Protein AF-A0A6I3V0V9-F1 (afdb_monomer_lite)

Sequence (64 aa):
MRIFVLEDDFSQQTRIETTIEKLLKAHHIIPSSFEVFGKPDQLLAEVHEKGAHQLFFLDIEIRT

pLDDT: mean 89.94, std 9.55, range [57.69, 98.38]

Radius of gyration: 12.02 Å; chains: 1; bounding box: 24×27×34 Å

Secondary structure (DSSP, 8-state):
-EEEEE-S-HHHHHHHHHHHHHHHHHTT---SEEEEESSHHHHHHH----SS-EEEEE-S----

Foldseek 3Di:
DEEEEEAQDPVVQVVVVVVVVVVCVVVVPDHPYYYYHPDPVVVVVVPDDDDDPYHYHYDPPRDD

Organism: Streptococcus pneumoniae (NCBI:txid1313)

Structure (mmCIF, N/CA/C/O backbone):
data_AF-A0A6I3V0V9-F1
#
_entry.id   AF-A0A6I3V0V9-F1
#
loop_
_atom_site.group_PDB
_atom_site.id
_atom_site.type_symbol
_atom_site.label_atom_id
_atom_site.label_alt_id
_atom_site.label_comp_id
_atom_site.label_asym_id
_atom_site.label_entity_id
_atom_site.label_seq_id
_atom_site.pdbx_PDB_ins_code
_atom_site.Cartn_x
_atom_site.Cartn_y
_atom_site.Cartn_z
_atom_site.occupancy
_atom_site.B_iso_or_equiv
_atom_site.auth_seq_id
_atom_site.auth_comp_id
_atom_site.auth_asym_id
_atom_site.auth_atom_id
_atom_site.pdbx_PDB_model_num
ATOM 1 N N . MET A 1 1 ? -0.518 -8.699 9.751 1.00 88.75 1 MET A N 1
ATOM 2 C CA . MET A 1 1 ? -0.987 -8.655 8.345 1.00 88.75 1 MET A CA 1
ATOM 3 C C . MET A 1 1 ? -0.288 -7.494 7.673 1.00 88.75 1 MET A C 1
ATOM 5 O O . MET A 1 1 ? -0.358 -6.400 8.220 1.00 88.75 1 MET A O 1
ATOM 9 N N . ARG A 1 2 ? 0.415 -7.727 6.562 1.00 91.56 2 ARG A N 1
ATOM 10 C CA . ARG A 1 2 ? 1.017 -6.656 5.749 1.00 91.56 2 ARG A CA 1
ATOM 11 C C . ARG A 1 2 ? 0.065 -6.319 4.608 1.00 91.56 2 ARG A C 1
ATOM 13 O O . ARG A 1 2 ? -0.531 -7.239 4.047 1.00 91.56 2 ARG A O 1
ATOM 20 N N . ILE A 1 3 ? -0.116 -5.036 4.326 1.00 94.44 3 ILE A N 1
ATOM 21 C CA . ILE A 1 3 ? -1.000 -4.551 3.266 1.00 94.44 3 ILE A CA 1
ATOM 22 C C . ILE A 1 3 ? -0.139 -3.870 2.208 1.00 94.44 3 ILE A C 1
ATOM 24 O O . ILE A 1 3 ? 0.605 -2.948 2.533 1.00 94.44 3 ILE A O 1
ATOM 28 N N . PHE A 1 4 ? -0.286 -4.308 0.963 1.00 95.00 4 PHE A N 1
ATOM 29 C CA . PHE A 1 4 ? 0.378 -3.731 -0.198 1.00 95.00 4 PHE A CA 1
ATOM 30 C C . PHE A 1 4 ? -0.678 -3.194 -1.163 1.00 95.00 4 PHE A C 1
ATOM 32 O O . PHE A 1 4 ? -1.650 -3.889 -1.473 1.00 95.00 4 PHE A O 1
ATOM 39 N N . VAL A 1 5 ? -0.484 -1.968 -1.636 1.00 95.62 5 VAL A N 1
ATOM 40 C CA . VAL A 1 5 ? -1.312 -1.332 -2.664 1.00 95.62 5 VAL A CA 1
ATOM 41 C C . VAL A 1 5 ? -0.433 -1.023 -3.864 1.00 95.62 5 VAL A C 1
ATOM 43 O O . VAL A 1 5 ? 0.628 -0.428 -3.703 1.00 95.62 5 VAL A O 1
ATOM 46 N N . LEU A 1 6 ? -0.884 -1.401 -5.053 1.00 95.62 6 LEU A N 1
ATOM 47 C CA . LEU A 1 6 ? -0.285 -0.997 -6.314 1.00 95.62 6 LEU A CA 1
ATOM 48 C C . LEU A 1 6 ? -1.305 -0.171 -7.086 1.00 95.62 6 LEU A C 1
ATOM 50 O O . LEU A 1 6 ? -2.312 -0.727 -7.520 1.00 95.62 6 LEU A O 1
ATOM 54 N N . GLU A 1 7 ? -1.039 1.127 -7.212 1.00 95.44 7 GLU A N 1
ATOM 55 C CA . GLU A 1 7 ? -1.864 2.051 -7.983 1.00 95.44 7 GLU A CA 1
ATOM 56 C C . GLU A 1 7 ? -1.040 3.165 -8.632 1.00 95.44 7 GLU A C 1
ATOM 58 O O . GLU A 1 7 ? -0.290 3.851 -7.938 1.00 95.44 7 GLU A O 1
ATOM 63 N N . ASP A 1 8 ? -1.180 3.364 -9.944 1.00 92.94 8 ASP A N 1
ATOM 64 C CA . ASP A 1 8 ? -0.416 4.368 -10.701 1.00 92.94 8 ASP A CA 1
ATOM 65 C C . ASP A 1 8 ? -1.116 5.737 -10.769 1.00 92.94 8 ASP A C 1
ATOM 67 O O . ASP A 1 8 ? -0.450 6.777 -10.835 1.00 92.94 8 ASP A O 1
ATOM 71 N N . ASP A 1 9 ? -2.449 5.768 -10.687 1.00 94.31 9 ASP A N 1
ATOM 72 C CA . ASP A 1 9 ? -3.213 7.010 -10.601 1.00 94.31 9 ASP A CA 1
ATOM 73 C C . ASP A 1 9 ? -3.223 7.572 -9.170 1.00 94.31 9 ASP A C 1
ATOM 75 O O . ASP A 1 9 ? -3.815 7.014 -8.245 1.00 94.31 9 ASP A O 1
ATOM 79 N N . PHE A 1 10 ? -2.642 8.761 -8.993 1.00 91.81 10 PHE A N 1
ATOM 80 C CA . PHE A 1 10 ? -2.545 9.427 -7.689 1.00 91.81 10 PHE A CA 1
ATOM 81 C C . PHE A 1 10 ? -3.895 9.690 -7.003 1.00 91.81 10 PHE A C 1
ATOM 83 O O . PHE A 1 10 ? -3.969 9.693 -5.768 1.00 91.81 10 PHE A O 1
ATOM 90 N N . SER A 1 11 ? -4.966 9.940 -7.764 1.00 94.69 11 SER A N 1
ATOM 91 C CA . SER A 1 11 ? -6.286 10.219 -7.185 1.00 94.69 11 SER A CA 1
ATOM 92 C C . SER A 1 11 ? -6.917 8.937 -6.648 1.00 94.69 11 SER A C 1
ATOM 94 O O . SER A 1 11 ? -7.464 8.931 -5.539 1.00 94.69 11 SER A O 1
ATOM 96 N N . GLN A 1 12 ? -6.815 7.843 -7.404 1.00 94.56 12 GLN A N 1
ATOM 97 C CA . GLN A 1 12 ? -7.260 6.516 -6.981 1.00 94.56 12 GLN A CA 1
ATOM 98 C C . GLN A 1 12 ? -6.424 6.001 -5.809 1.00 94.56 12 GLN A C 1
ATOM 100 O O . GLN A 1 12 ? -6.996 5.575 -4.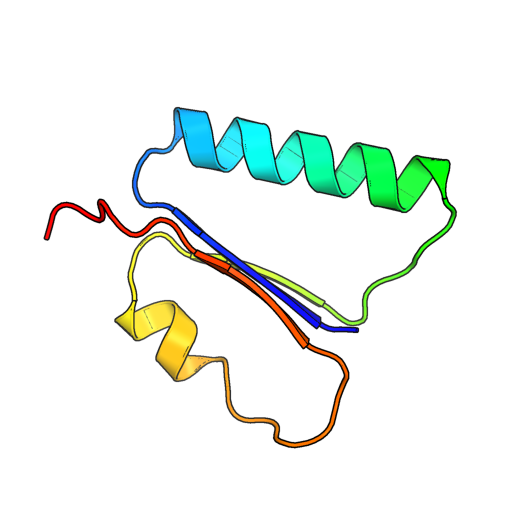801 1.00 94.56 12 GLN A O 1
ATOM 105 N N . GLN A 1 13 ? -5.102 6.1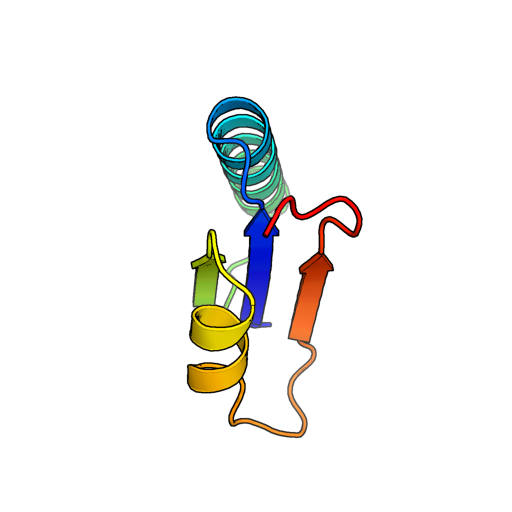72 -5.874 1.00 94.88 13 GLN A N 1
ATOM 106 C CA . GLN A 1 13 ? -4.173 5.862 -4.792 1.00 94.88 13 GLN A CA 1
ATOM 107 C C . GLN A 1 13 ? -4.575 6.574 -3.490 1.00 94.88 13 GLN A C 1
ATOM 109 O O . GLN A 1 13 ? -4.794 5.937 -2.461 1.00 94.88 13 GLN A O 1
ATOM 114 N N . THR A 1 14 ? -4.770 7.895 -3.531 1.00 96.06 14 THR A N 1
ATOM 115 C CA . THR A 1 14 ? -5.174 8.670 -2.344 1.00 96.06 14 THR A CA 1
ATOM 116 C C . THR A 1 14 ? -6.503 8.167 -1.769 1.00 96.06 14 THR A C 1
ATOM 118 O O . THR A 1 14 ? -6.691 8.073 -0.550 1.00 96.06 14 THR A O 1
ATOM 121 N N . ARG A 1 15 ? -7.456 7.835 -2.649 1.00 96.44 15 ARG A N 1
ATOM 122 C CA . ARG A 1 15 ? -8.776 7.336 -2.254 1.00 96.44 15 ARG A CA 1
ATOM 123 C C . ARG A 1 15 ? -8.684 5.972 -1.576 1.00 96.44 15 ARG A C 1
ATOM 125 O O . ARG A 1 15 ? -9.356 5.778 -0.557 1.00 96.44 15 ARG A O 1
ATOM 132 N N . ILE A 1 16 ? -7.911 5.037 -2.128 1.00 95.94 16 ILE A N 1
ATOM 133 C CA . ILE A 1 16 ? -7.779 3.693 -1.561 1.00 95.94 16 ILE A CA 1
ATOM 134 C C . ILE A 1 16 ? -7.043 3.751 -0.221 1.00 95.94 16 ILE A C 1
ATOM 136 O O . ILE A 1 16 ? -7.525 3.172 0.752 1.00 95.94 16 ILE A O 1
ATOM 140 N N . GLU A 1 17 ? -5.987 4.564 -0.130 1.00 96.62 17 GLU A N 1
ATOM 141 C CA . GLU A 1 17 ? -5.213 4.788 1.091 1.00 96.62 17 GLU A CA 1
ATOM 142 C C . GLU A 1 17 ? -6.098 5.303 2.227 1.00 96.62 17 GLU A C 1
ATOM 144 O O . GLU A 1 17 ? -6.280 4.633 3.246 1.00 96.62 17 GLU A O 1
ATOM 149 N N . THR A 1 18 ? -6.791 6.417 1.984 1.00 97.50 18 THR A N 1
ATOM 150 C CA . THR A 1 18 ? -7.707 7.023 2.960 1.00 97.50 18 THR A CA 1
ATOM 151 C C . THR A 1 18 ? -8.826 6.059 3.383 1.00 97.50 18 THR A C 1
ATOM 153 O O . THR A 1 18 ? -9.302 6.092 4.522 1.00 97.50 18 THR A O 1
ATOM 156 N N . THR A 1 19 ? -9.312 5.222 2.461 1.00 97.88 19 THR A N 1
ATOM 157 C CA . THR A 1 19 ? -10.393 4.266 2.746 1.00 97.88 19 THR A CA 1
ATOM 158 C C . THR A 1 19 ? -9.901 3.134 3.643 1.00 97.88 19 THR A C 1
ATOM 160 O O . THR A 1 19 ? -10.569 2.808 4.627 1.00 97.88 19 THR A O 1
ATOM 163 N N . ILE A 1 20 ? -8.726 2.575 3.347 1.00 97.06 20 ILE A N 1
ATOM 164 C CA . ILE A 1 20 ? -8.102 1.519 4.149 1.00 97.06 20 ILE A CA 1
ATOM 165 C C . ILE A 1 20 ? -7.808 2.041 5.559 1.00 97.06 20 ILE A C 1
ATOM 167 O O . ILE A 1 20 ? -8.221 1.408 6.529 1.00 97.06 20 ILE A O 1
ATOM 171 N N . GLU A 1 21 ? -7.204 3.224 5.701 1.00 97.06 21 GLU A N 1
ATOM 172 C CA . GLU A 1 21 ? -6.918 3.824 7.013 1.00 97.06 21 GLU A CA 1
ATOM 173 C C . GLU A 1 21 ? -8.174 3.999 7.876 1.00 97.06 21 GLU A C 1
ATOM 175 O O . GLU A 1 21 ? -8.183 3.666 9.067 1.00 97.06 21 GLU A O 1
ATOM 180 N N . LYS A 1 22 ? -9.270 4.485 7.276 1.00 98.25 22 LYS A N 1
ATOM 181 C CA . LYS A 1 22 ? -10.557 4.639 7.970 1.00 98.25 22 LYS A CA 1
ATOM 182 C C . LYS A 1 22 ? -11.093 3.302 8.474 1.00 98.25 22 LYS A C 1
ATOM 184 O O . LYS A 1 22 ? -11.561 3.238 9.611 1.00 98.25 22 LYS A O 1
ATOM 189 N N . LEU A 1 23 ? -11.021 2.251 7.658 1.00 97.69 23 LEU A N 1
ATOM 190 C CA . LEU A 1 23 ? -11.488 0.913 8.029 1.00 97.69 23 LEU A CA 1
ATOM 191 C C . LEU A 1 23 ? -10.609 0.286 9.115 1.00 97.69 23 LEU A C 1
ATOM 193 O O . LEU A 1 23 ? -11.138 -0.239 10.093 1.00 97.69 23 LEU A O 1
ATOM 197 N N . LEU A 1 24 ? -9.283 0.399 8.996 1.00 96.69 24 LEU A N 1
ATOM 198 C CA . LEU A 1 24 ? -8.346 -0.071 10.017 1.00 96.69 24 LEU A CA 1
ATOM 199 C C . LEU A 1 24 ? -8.648 0.573 11.374 1.00 96.69 24 LEU A C 1
ATOM 201 O O . LEU A 1 24 ? -8.770 -0.127 12.381 1.00 96.69 24 LEU A O 1
ATOM 205 N N . LYS A 1 25 ? -8.871 1.893 11.388 1.00 97.50 25 LYS A N 1
ATOM 206 C CA . LYS A 1 25 ? -9.237 2.634 12.599 1.00 97.50 25 LYS A CA 1
ATOM 207 C C . LYS A 1 25 ? -10.602 2.220 13.151 1.00 97.50 25 LYS A C 1
ATOM 209 O O . LYS A 1 25 ? -10.714 1.981 14.349 1.00 97.50 25 LYS A O 1
ATOM 214 N N . ALA A 1 26 ? -11.629 2.125 12.306 1.00 98.38 26 ALA A N 1
ATOM 215 C CA . ALA A 1 26 ? -12.987 1.772 12.728 1.00 98.38 26 ALA A CA 1
ATOM 216 C C . ALA A 1 26 ? -13.067 0.368 13.352 1.00 98.38 26 ALA A C 1
ATOM 218 O O . ALA A 1 26 ? -13.827 0.146 14.294 1.00 98.38 26 ALA A O 1
ATOM 219 N N . HIS A 1 27 ? -12.258 -0.565 12.850 1.00 97.25 27 HIS A N 1
ATOM 220 C CA . HIS A 1 27 ? -12.241 -1.954 13.302 1.00 97.25 27 HIS A CA 1
ATOM 221 C C . HIS A 1 27 ? -11.108 -2.277 14.286 1.00 97.25 27 HIS A C 1
ATOM 223 O O . HIS A 1 27 ? -10.974 -3.432 14.681 1.00 97.25 27 HIS A O 1
ATOM 229 N N . HIS A 1 28 ? -10.323 -1.282 14.714 1.00 96.88 28 HIS A N 1
ATOM 230 C CA . HIS A 1 28 ? -9.169 -1.456 15.609 1.00 96.88 28 HIS A CA 1
ATOM 231 C C . HIS A 1 28 ? -8.159 -2.502 15.100 1.00 96.88 28 HIS A C 1
ATOM 233 O O . HIS A 1 28 ? -7.556 -3.244 15.877 1.00 96.88 28 HIS A O 1
ATOM 239 N N . ILE A 1 29 ? -7.977 -2.572 13.781 1.00 94.81 29 ILE A N 1
ATOM 240 C CA . ILE A 1 29 ? -7.024 -3.477 13.139 1.00 94.81 29 ILE A CA 1
ATOM 241 C C . ILE A 1 29 ? -5.687 -2.750 13.023 1.00 94.81 29 ILE A C 1
ATOM 243 O O . ILE A 1 29 ? -5.602 -1.693 12.403 1.00 94.81 29 ILE A O 1
ATOM 247 N N . ILE A 1 30 ? -4.634 -3.339 13.585 1.00 94.44 30 ILE A N 1
ATOM 248 C CA . ILE A 1 30 ? -3.267 -2.820 13.486 1.00 94.44 30 ILE A CA 1
ATOM 249 C C . ILE A 1 30 ? -2.505 -3.701 12.488 1.00 94.44 30 ILE A C 1
ATOM 251 O O . ILE A 1 30 ? -2.175 -4.847 12.818 1.00 94.44 30 ILE A O 1
ATOM 255 N N . PRO A 1 31 ? -2.261 -3.231 11.250 1.00 92.56 31 PRO A N 1
ATOM 256 C CA . PRO A 1 31 ? -1.435 -3.969 10.311 1.00 92.56 31 PRO A CA 1
ATOM 257 C C . PRO A 1 31 ? 0.033 -3.928 10.754 1.00 92.56 31 PRO A C 1
ATOM 259 O O . PRO A 1 31 ? 0.470 -3.035 11.473 1.00 92.56 31 PRO A O 1
ATOM 262 N N . SER A 1 32 ? 0.804 -4.912 10.302 1.00 91.81 32 SER A N 1
ATOM 263 C CA . SER A 1 32 ? 2.253 -4.965 10.519 1.00 91.81 32 SER A CA 1
ATOM 264 C C . SER A 1 32 ? 2.981 -3.957 9.625 1.00 91.81 32 SER A C 1
ATOM 266 O O . SER A 1 32 ? 3.966 -3.366 10.049 1.00 91.81 32 SER A O 1
ATOM 268 N N . SER A 1 33 ? 2.478 -3.755 8.405 1.00 91.94 33 SER A N 1
ATOM 269 C CA . SER A 1 33 ? 2.872 -2.673 7.502 1.00 91.94 33 SER A CA 1
ATOM 270 C C . SER A 1 33 ? 1.707 -2.316 6.581 1.00 91.94 33 SER A C 1
ATOM 272 O O . SER A 1 33 ? 0.817 -3.144 6.342 1.00 91.94 33 SER A O 1
ATOM 274 N N . PHE A 1 34 ? 1.713 -1.081 6.091 1.00 94.62 34 PHE A N 1
ATOM 275 C CA . PHE A 1 34 ? 0.817 -0.605 5.051 1.00 94.62 34 PHE A CA 1
ATOM 276 C C . PHE A 1 34 ? 1.631 0.229 4.064 1.00 94.62 34 PHE A C 1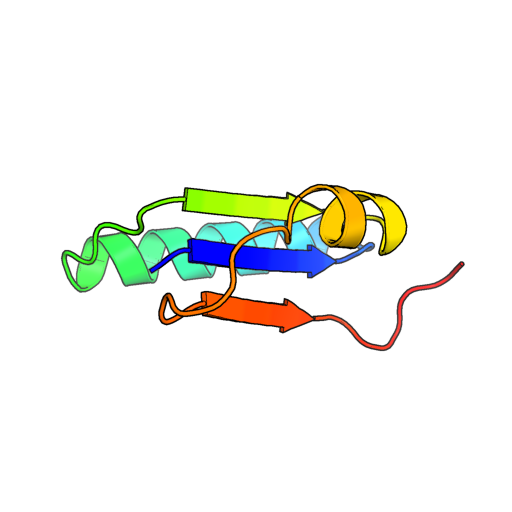
ATOM 278 O O . PHE A 1 34 ? 2.169 1.268 4.437 1.00 94.62 34 PHE A O 1
ATOM 285 N N . GLU A 1 35 ? 1.787 -0.281 2.845 1.00 94.56 35 GLU A N 1
ATOM 286 C CA . GLU A 1 35 ? 2.729 0.238 1.856 1.00 94.56 35 GLU A CA 1
ATOM 287 C C . GLU A 1 35 ? 2.019 0.427 0.511 1.00 94.56 35 GLU A C 1
ATOM 289 O O . GLU A 1 35 ? 1.243 -0.430 0.078 1.00 94.56 35 GLU A O 1
ATOM 294 N N . VAL A 1 36 ? 2.278 1.560 -0.139 1.00 94.75 36 VAL A N 1
ATOM 295 C CA . VAL A 1 36 ? 1.619 1.978 -1.378 1.00 94.75 36 VAL A CA 1
ATOM 296 C C . VAL A 1 36 ? 2.678 2.242 -2.443 1.00 94.75 36 VAL A C 1
ATOM 298 O O . VAL A 1 36 ? 3.653 2.949 -2.193 1.00 94.75 36 VAL A O 1
ATOM 301 N N . PHE A 1 37 ? 2.484 1.672 -3.628 1.00 94.56 37 PHE A N 1
ATOM 302 C CA . PHE A 1 37 ? 3.434 1.695 -4.734 1.00 94.56 37 PHE A CA 1
ATOM 303 C C . PHE A 1 37 ? 2.749 2.164 -6.012 1.00 94.56 37 PHE A C 1
ATOM 305 O O . PHE A 1 37 ? 1.627 1.755 -6.291 1.00 94.56 37 PHE A O 1
ATOM 312 N N . GLY A 1 38 ? 3.464 2.947 -6.822 1.00 92.00 38 GLY A N 1
ATOM 313 C CA . GLY A 1 38 ? 3.008 3.345 -8.160 1.00 92.00 38 GLY A CA 1
ATOM 314 C C . GLY A 1 38 ? 3.578 2.496 -9.293 1.00 92.00 38 GLY A C 1
ATOM 315 O O . GLY A 1 38 ? 3.230 2.696 -10.451 1.00 92.00 38 GLY A O 1
ATOM 316 N N . LYS A 1 39 ? 4.508 1.578 -8.993 1.00 91.69 39 LYS A N 1
ATOM 317 C CA . LYS A 1 39 ? 5.165 0.728 -9.994 1.00 91.69 39 LYS A CA 1
ATOM 318 C C . LYS A 1 39 ? 5.275 -0.720 -9.518 1.00 91.69 39 LYS A C 1
ATOM 320 O O . LYS A 1 39 ? 5.695 -0.937 -8.377 1.00 91.69 39 LYS A O 1
ATOM 325 N N . PRO A 1 40 ? 5.014 -1.709 -10.395 1.00 91.62 40 PRO A N 1
ATOM 326 C CA . PRO A 1 40 ? 5.114 -3.125 -10.044 1.00 91.62 40 PRO A CA 1
ATOM 327 C C . PRO A 1 40 ? 6.491 -3.520 -9.499 1.00 91.62 40 PRO A C 1
ATOM 329 O O . PRO A 1 40 ? 6.573 -4.234 -8.504 1.00 91.62 40 PRO A O 1
ATOM 332 N N . ASP A 1 41 ? 7.571 -3.010 -10.100 1.00 92.25 41 ASP A N 1
ATOM 333 C CA . ASP A 1 41 ? 8.944 -3.348 -9.701 1.00 92.25 41 ASP A CA 1
ATOM 334 C C . ASP A 1 41 ? 9.260 -2.933 -8.259 1.00 92.25 41 ASP A C 1
ATOM 336 O O . ASP A 1 41 ? 9.996 -3.629 -7.563 1.00 92.25 41 ASP A O 1
ATOM 340 N N . GLN A 1 42 ? 8.683 -1.819 -7.794 1.00 91.94 42 GLN A N 1
ATOM 341 C CA . GLN A 1 42 ? 8.861 -1.356 -6.417 1.00 91.94 42 GLN A CA 1
ATOM 342 C C . GLN A 1 42 ? 8.145 -2.284 -5.433 1.00 91.94 42 GLN A C 1
ATOM 344 O O . GLN A 1 42 ? 8.720 -2.645 -4.414 1.00 91.94 42 GLN A O 1
ATOM 349 N N . LEU A 1 43 ? 6.929 -2.730 -5.766 1.00 92.19 43 LEU A N 1
ATOM 350 C CA . LEU A 1 43 ? 6.196 -3.694 -4.945 1.00 92.19 43 LEU A CA 1
ATOM 351 C C . LEU A 1 43 ? 6.933 -5.037 -4.885 1.00 92.19 43 LEU A C 1
ATOM 353 O O . LEU A 1 43 ? 7.118 -5.600 -3.809 1.00 92.19 43 LEU A O 1
ATOM 357 N N . LEU A 1 44 ? 7.384 -5.554 -6.031 1.00 90.75 44 LEU A N 1
ATOM 358 C CA . LEU A 1 44 ? 8.104 -6.830 -6.100 1.00 90.75 44 LEU A CA 1
ATOM 359 C C . LEU A 1 44 ? 9.425 -6.800 -5.324 1.00 90.75 44 LEU A C 1
ATOM 361 O O . LEU A 1 44 ? 9.836 -7.829 -4.786 1.00 90.75 44 LEU A O 1
ATOM 365 N N . ALA A 1 45 ? 10.068 -5.633 -5.244 1.00 90.62 45 ALA A N 1
ATOM 366 C CA . ALA A 1 45 ? 11.271 -5.437 -4.451 1.00 90.62 45 ALA A CA 1
ATOM 367 C C . ALA A 1 45 ? 11.022 -5.484 -2.935 1.00 90.62 45 ALA A C 1
ATOM 369 O O . ALA A 1 45 ? 11.973 -5.738 -2.219 1.00 90.62 45 ALA A O 1
ATOM 370 N N . GLU A 1 46 ? 9.793 -5.293 -2.442 1.00 87.44 46 GLU A N 1
ATOM 371 C CA . GLU A 1 46 ? 9.481 -5.302 -0.999 1.00 87.44 46 GLU A CA 1
ATOM 372 C C . GLU A 1 46 ? 8.814 -6.609 -0.526 1.00 87.44 46 GLU A C 1
ATOM 374 O O . GLU A 1 46 ? 8.862 -6.982 0.655 1.00 87.44 46 GLU A O 1
ATOM 379 N N . VAL A 1 47 ? 8.196 -7.361 -1.444 1.00 85.50 47 VAL A N 1
ATOM 380 C CA . VAL A 1 47 ? 7.494 -8.617 -1.133 1.00 85.50 47 VAL A CA 1
ATOM 381 C C . VAL A 1 47 ? 8.493 -9.778 -1.051 1.00 85.50 47 VAL A C 1
ATOM 383 O O . VAL A 1 47 ? 8.647 -10.588 -1.963 1.00 85.50 47 VAL A O 1
ATOM 386 N N . HIS A 1 48 ? 9.194 -9.870 0.078 1.00 80.25 48 HIS A N 1
ATOM 387 C CA . HIS A 1 48 ? 10.186 -10.925 0.332 1.00 80.25 48 HIS A CA 1
ATOM 388 C C . HIS A 1 48 ? 9.678 -1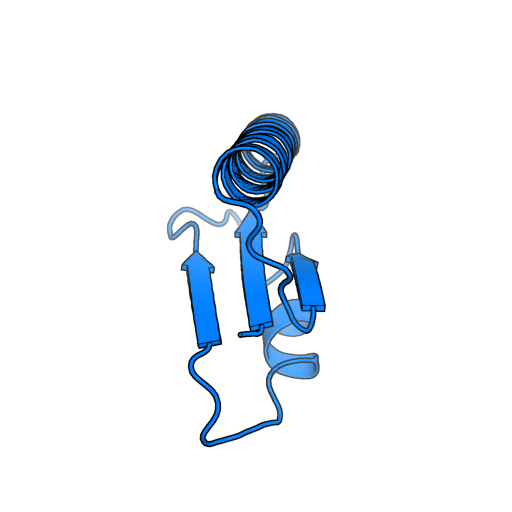2.077 1.208 1.00 80.25 48 HIS A C 1
ATOM 390 O O . HIS A 1 48 ? 10.183 -13.200 1.135 1.00 80.25 48 HIS A O 1
ATOM 396 N N . GLU A 1 49 ? 8.695 -11.816 2.066 1.00 71.06 49 GLU A N 1
ATOM 397 C CA . GLU A 1 49 ? 8.255 -12.776 3.078 1.00 71.06 49 GLU A CA 1
ATOM 398 C C . GLU A 1 49 ? 7.253 -13.789 2.512 1.00 71.06 49 GLU A C 1
ATOM 400 O O . GLU A 1 49 ? 6.311 -13.435 1.806 1.00 71.06 49 GLU A O 1
ATOM 405 N N . LYS A 1 50 ? 7.408 -15.063 2.890 1.00 67.25 50 LYS A N 1
ATOM 406 C CA . LYS A 1 50 ? 6.440 -16.138 2.627 1.00 67.25 50 LYS A CA 1
ATOM 407 C C . LYS A 1 50 ? 5.826 -16.577 3.959 1.00 67.25 50 LYS A C 1
ATOM 409 O O . LYS A 1 50 ? 6.564 -16.983 4.850 1.00 67.25 50 LYS A O 1
ATOM 414 N N . GLY A 1 51 ? 4.497 -16.524 4.096 1.00 63.12 51 GLY A N 1
ATOM 415 C CA . GLY A 1 51 ? 3.781 -17.169 5.214 1.00 63.12 51 GLY A CA 1
ATOM 416 C C . GLY A 1 51 ? 3.022 -16.266 6.196 1.00 63.12 51 GLY A C 1
ATOM 417 O O . GLY A 1 51 ? 2.368 -16.793 7.091 1.00 63.12 51 GLY A O 1
ATOM 418 N N . ALA A 1 52 ? 3.029 -14.940 6.028 1.00 64.31 52 ALA A N 1
ATOM 419 C CA . ALA A 1 52 ? 2.080 -14.062 6.721 1.00 64.31 52 ALA A CA 1
ATOM 420 C C . ALA A 1 52 ? 0.787 -13.927 5.896 1.00 64.31 52 ALA A C 1
ATOM 422 O O . ALA A 1 52 ? 0.845 -13.936 4.668 1.00 64.31 52 ALA A O 1
ATOM 423 N N . HIS A 1 53 ? -0.377 -13.755 6.538 1.00 76.06 53 HIS A N 1
ATOM 424 C CA . HIS A 1 53 ? -1.567 -13.250 5.842 1.00 76.06 53 HIS A CA 1
ATOM 425 C C . HIS A 1 53 ? -1.233 -11.852 5.297 1.00 76.06 53 HIS A C 1
ATOM 427 O O . HIS A 1 53 ? -1.181 -10.875 6.052 1.00 76.06 53 HIS A O 1
ATOM 433 N N . GLN A 1 54 ? -0.902 -11.798 4.009 1.00 85.25 54 GLN A N 1
ATOM 434 C CA . GLN A 1 54 ? -0.612 -10.593 3.243 1.00 85.25 54 GLN A CA 1
ATOM 435 C C . GLN A 1 54 ? -1.861 -10.235 2.446 1.00 85.25 54 GLN A C 1
ATOM 437 O O . GLN A 1 54 ? -2.538 -11.119 1.916 1.00 85.25 54 GLN A O 1
ATOM 442 N N . LEU A 1 55 ? -2.177 -8.948 2.395 1.00 92.31 55 LEU A N 1
ATOM 443 C CA . LEU A 1 55 ? -3.310 -8.425 1.650 1.00 92.31 55 LEU A CA 1
ATOM 444 C C . LEU A 1 55 ? -2.779 -7.556 0.513 1.00 92.31 55 LEU A C 1
ATOM 446 O O . LEU A 1 55 ? -1.963 -6.667 0.752 1.00 92.31 55 LEU A O 1
ATOM 450 N N . PHE A 1 56 ? -3.247 -7.820 -0.703 1.00 93.25 56 PHE A N 1
ATOM 451 C CA . PHE A 1 56 ? -2.822 -7.118 -1.908 1.00 93.25 56 PHE A CA 1
ATOM 452 C C . PHE A 1 56 ? -4.025 -6.442 -2.556 1.00 93.25 56 PHE A C 1
ATOM 454 O O . PHE A 1 56 ? -5.013 -7.106 -2.869 1.00 93.25 56 PHE A O 1
ATOM 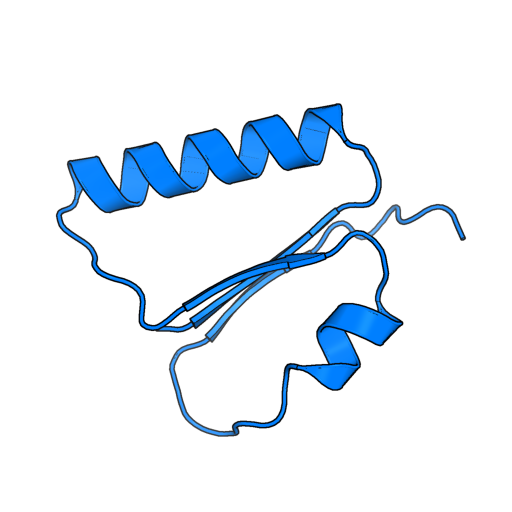461 N N . PHE A 1 57 ? -3.923 -5.134 -2.768 1.00 94.62 57 PHE A N 1
ATOM 462 C CA . PHE A 1 57 ? -4.821 -4.366 -3.623 1.00 94.62 57 PHE A 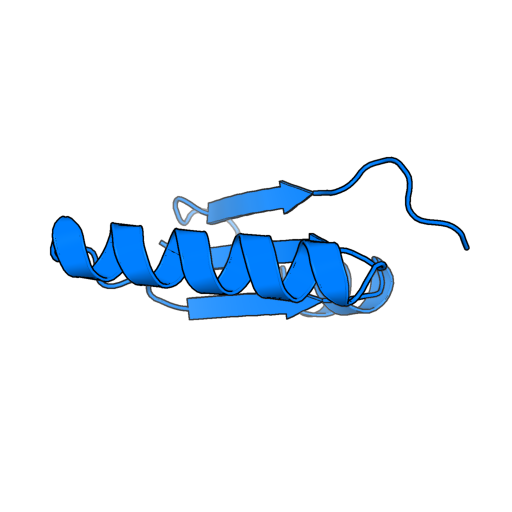CA 1
ATOM 463 C C . PHE A 1 57 ? -4.032 -3.979 -4.866 1.00 94.62 57 PHE A C 1
ATOM 465 O O . PHE A 1 57 ? -3.080 -3.210 -4.768 1.00 94.62 57 PHE A O 1
ATOM 472 N N . LEU A 1 58 ? -4.376 -4.567 -6.005 1.00 94.06 58 LEU A N 1
ATOM 473 C CA . LEU A 1 58 ? -3.627 -4.397 -7.243 1.00 94.06 58 LEU A CA 1
ATOM 474 C C . LEU A 1 58 ? -4.553 -3.791 -8.282 1.00 94.06 58 LEU A C 1
ATOM 476 O O . LEU A 1 58 ? -5.560 -4.421 -8.621 1.00 94.06 58 LEU A O 1
ATOM 480 N N . ASP A 1 59 ? -4.205 -2.613 -8.785 1.00 89.81 59 ASP A N 1
ATOM 481 C CA . ASP A 1 59 ? -4.757 -2.187 -10.057 1.00 89.81 59 ASP A CA 1
ATOM 482 C C . ASP A 1 59 ? -4.125 -2.990 -11.198 1.00 89.81 59 ASP A C 1
ATOM 484 O O . ASP A 1 59 ? -2.928 -3.290 -11.209 1.00 89.81 59 ASP A O 1
ATOM 488 N N . ILE A 1 60 ? -4.975 -3.409 -12.128 1.00 78.50 60 ILE A N 1
ATOM 489 C CA . ILE A 1 60 ? -4.616 -4.226 -13.288 1.00 78.50 60 ILE A CA 1
ATOM 490 C C . ILE A 1 60 ? -4.491 -3.381 -14.558 1.00 78.50 60 ILE A C 1
ATOM 492 O O . ILE A 1 60 ? -3.967 -3.877 -15.555 1.00 78.50 60 ILE A O 1
ATOM 496 N N . GLU A 1 61 ? -4.941 -2.123 -14.526 1.00 79.56 61 GLU A N 1
ATOM 497 C CA . GLU A 1 61 ? -4.839 -1.164 -15.631 1.00 79.56 61 GLU A CA 1
ATOM 498 C C . GLU A 1 61 ? -3.632 -0.222 -15.503 1.00 79.56 61 GLU A C 1
ATOM 500 O O . GLU A 1 61 ? -3.675 0.919 -15.959 1.00 79.56 61 GLU A O 1
ATOM 505 N N . ILE A 1 62 ? -2.515 -0.717 -14.968 1.00 72.31 62 ILE A N 1
ATOM 506 C CA . ILE A 1 62 ? -1.285 0.070 -14.837 1.00 72.31 62 ILE A CA 1
ATOM 507 C C . ILE A 1 62 ? -0.773 0.456 -16.224 1.00 72.31 62 ILE A C 1
ATOM 509 O O . ILE A 1 62 ? -0.390 -0.403 -17.030 1.00 72.31 62 ILE A O 1
ATOM 513 N N . ARG A 1 63 ? -0.729 1.757 -16.507 1.00 69.62 63 ARG A N 1
ATOM 514 C CA . ARG A 1 63 ? -0.234 2.275 -17.784 1.00 69.62 63 ARG A CA 1
ATOM 515 C C . ARG A 1 63 ? 1.277 2.453 -17.698 1.00 69.62 63 ARG A C 1
ATOM 517 O O . ARG A 1 63 ? 1.771 3.487 -17.258 1.00 69.62 63 ARG A O 1
ATOM 524 N N . THR A 1 64 ? 2.005 1.423 -18.123 1.00 57.69 64 THR A N 1
ATOM 525 C CA . THR A 1 64 ? 3.464 1.469 -18.342 1.00 57.69 64 THR A CA 1
ATOM 526 C C . THR A 1 64 ? 3.852 2.313 -19.544 1.00 57.69 64 THR A C 1
ATOM 528 O O . THR A 1 64 ? 3.201 2.134 -20.601 1.00 57.69 64 THR A O 1
#